Protein AF-A0A2E3LVB8-F1 (afdb_monomer_lite)

Foldseek 3Di:
DPQDAQWDKDFDFPQQQPCQFWVKDFDDPDPVPDDPVSVVVVCCCCPVQQKDWDPDWDQDPNTIITTIHHPQQDPNSGGVPVVPHDPPVVCPPPRDRPDDGPDDPPGRMDIHGDDPPVVVVPPPDD

Secondary structure (DSSP, 8-state):
-----SEEEEE-----SHHHH-EEEE--SSTTT--HHHHHHHHIIIIIS-EEEEEEEEEETTEEEEEEEETTB-TTS-BTTSTT--HHHHSPSP--TTS---PPTT-SEEEEEPPPGGGGTT----

Sequence (126 aa):
FFISPPYRLEGECKQRGNCCYYLLIEAPEEKKEMTIFARIRVWWYTELYGFYFRNISQIVDGKNIRVLSCRYLQKDGRCQHYHLRPLVCREWPRIEYFSRPGILKGCGFRAVPLKPWWRRLFRSKP

pLDDT: mean 80.39, std 12.05, range [42.12, 93.44]

Radius of gyration: 18.05 Å; chains: 1; bounding box: 37×36×58 Å

Structure (mmCIF, N/CA/C/O backbone):
data_AF-A0A2E3LVB8-F1
#
_entry.id   AF-A0A2E3LVB8-F1
#
loop_
_atom_site.group_PDB
_atom_site.id
_atom_site.type_symbol
_atom_site.label_atom_id
_atom_site.label_alt_id
_atom_site.label_comp_id
_atom_site.label_asym_id
_atom_site.label_entity_id
_atom_site.label_seq_id
_atom_site.pdbx_PDB_ins_code
_atom_site.Cartn_x
_atom_site.Cartn_y
_atom_site.Cartn_z
_atom_site.occupancy
_atom_site.B_iso_or_equiv
_atom_site.auth_seq_id
_atom_site.auth_comp_id
_atom_site.auth_asym_id
_atom_site.auth_atom_id
_atom_site.pdbx_PDB_model_num
ATOM 1 N N . PHE A 1 1 ? 19.897 5.930 -20.223 1.00 42.12 1 PHE A N 1
ATOM 2 C CA . PHE A 1 1 ? 19.570 4.488 -20.249 1.00 42.12 1 PHE A CA 1
ATOM 3 C C . PHE A 1 1 ? 18.169 4.293 -19.672 1.00 42.12 1 PHE A C 1
ATOM 5 O O . PHE A 1 1 ? 18.006 4.380 -18.465 1.00 42.12 1 PHE A O 1
ATOM 12 N N . PHE A 1 2 ? 17.143 4.102 -20.509 1.00 55.28 2 PHE A N 1
ATOM 13 C CA . PHE A 1 2 ? 15.786 3.772 -20.046 1.00 55.28 2 PHE A CA 1
ATOM 14 C C . PHE A 1 2 ? 15.677 2.249 -19.903 1.00 55.28 2 PHE A C 1
ATOM 16 O O . PHE A 1 2 ? 15.329 1.544 -20.849 1.00 55.28 2 PHE A O 1
ATOM 23 N N . ILE A 1 3 ? 16.046 1.721 -18.736 1.00 63.50 3 ILE A N 1
ATOM 24 C CA . ILE A 1 3 ? 15.843 0.302 -18.425 1.00 63.50 3 ILE A CA 1
ATOM 25 C C . ILE A 1 3 ? 14.345 0.128 -18.178 1.00 63.50 3 ILE A C 1
ATOM 27 O O . ILE A 1 3 ? 13.815 0.700 -17.236 1.00 63.50 3 ILE A O 1
ATOM 31 N N . SER A 1 4 ? 13.642 -0.601 -19.045 1.00 64.25 4 SER A N 1
ATOM 32 C CA . SER A 1 4 ? 12.225 -0.921 -18.830 1.00 64.25 4 SER A CA 1
ATOM 33 C C . SER A 1 4 ? 12.094 -2.045 -17.798 1.00 64.25 4 SER A C 1
ATOM 35 O O . SER A 1 4 ? 12.915 -2.966 -17.820 1.00 64.25 4 SER A O 1
ATOM 37 N N . PRO A 1 5 ? 11.082 -2.015 -16.911 1.00 71.25 5 PRO A N 1
ATOM 38 C CA . PRO A 1 5 ? 10.899 -3.078 -15.934 1.00 71.25 5 PRO A CA 1
ATOM 39 C C . PRO A 1 5 ? 10.629 -4.411 -16.654 1.00 71.25 5 PRO A C 1
ATOM 41 O O . PRO A 1 5 ? 9.955 -4.425 -17.686 1.00 71.25 5 PRO A O 1
ATOM 44 N N . PRO A 1 6 ? 11.132 -5.547 -16.139 1.00 78.38 6 PRO A N 1
ATOM 45 C CA . PRO A 1 6 ? 11.076 -6.837 -16.834 1.00 78.38 6 PRO A CA 1
ATOM 46 C C . PRO A 1 6 ? 9.663 -7.433 -16.925 1.00 78.38 6 PRO A C 1
ATOM 48 O O . PRO A 1 6 ? 9.445 -8.409 -17.646 1.00 78.38 6 PRO A O 1
ATOM 51 N N . TYR A 1 7 ? 8.692 -6.848 -16.222 1.00 83.69 7 TYR A N 1
ATOM 52 C CA . TYR A 1 7 ? 7.299 -7.277 -16.212 1.00 83.69 7 TYR A CA 1
ATOM 53 C C . TYR A 1 7 ? 6.376 -6.117 -16.580 1.00 83.69 7 TYR A C 1
ATOM 55 O O . TYR A 1 7 ? 6.585 -4.977 -16.167 1.00 83.69 7 TYR A O 1
ATOM 63 N N . ARG A 1 8 ? 5.313 -6.434 -17.317 1.00 85.50 8 ARG A N 1
ATOM 64 C CA . ARG A 1 8 ? 4.162 -5.558 -17.525 1.00 85.50 8 ARG A CA 1
ATOM 65 C C . ARG A 1 8 ? 3.070 -5.930 -16.533 1.00 85.50 8 ARG A C 1
ATOM 67 O O . ARG A 1 8 ? 2.773 -7.111 -16.348 1.00 85.50 8 ARG A O 1
ATOM 74 N N . LEU A 1 9 ? 2.458 -4.917 -15.934 1.00 87.75 9 LEU A N 1
ATOM 75 C CA . LEU A 1 9 ? 1.260 -5.092 -15.131 1.00 87.75 9 LEU A CA 1
ATOM 76 C C . LEU A 1 9 ? 0.036 -5.211 -16.045 1.00 87.75 9 LEU A C 1
ATOM 78 O O . LEU A 1 9 ? -0.180 -4.360 -16.904 1.00 87.75 9 LEU A O 1
ATOM 82 N N . GLU A 1 10 ? -0.764 -6.252 -15.849 1.00 90.94 10 GLU A N 1
ATOM 83 C CA . GLU A 1 10 ? -2.056 -6.432 -16.512 1.00 90.94 10 GLU A CA 1
ATOM 84 C C . GLU A 1 10 ? -3.163 -6.682 -15.485 1.00 90.94 10 GLU A C 1
ATOM 86 O O . GLU A 1 10 ? -2.897 -7.103 -14.357 1.00 90.94 10 GLU A O 1
ATOM 91 N N . GLY A 1 11 ? -4.412 -6.484 -15.905 1.00 92.56 11 GLY A N 1
ATOM 92 C CA . GLY A 1 11 ? -5.594 -6.661 -15.067 1.00 92.56 11 GLY A CA 1
ATOM 93 C C . GLY A 1 11 ? -6.020 -5.374 -14.370 1.00 92.56 11 GLY A C 1
ATOM 94 O O . GLY A 1 11 ? -5.601 -4.278 -14.736 1.00 92.56 11 GLY A O 1
ATOM 95 N N . GLU A 1 12 ? -6.883 -5.520 -13.372 1.00 92.31 12 GLU A N 1
ATOM 96 C CA . GLU A 1 12 ? -7.503 -4.391 -12.684 1.00 92.31 12 GLU A CA 1
ATOM 97 C C . GLU A 1 12 ? -7.796 -4.704 -11.215 1.00 92.31 12 GLU A C 1
ATOM 99 O O . GLU A 1 12 ? -7.825 -5.861 -10.776 1.00 92.31 12 GLU A O 1
ATOM 104 N N . CYS A 1 13 ? -8.038 -3.655 -10.430 1.00 91.12 13 CYS A N 1
ATOM 105 C CA . CYS A 1 13 ? -8.423 -3.819 -9.039 1.00 91.12 13 CYS A CA 1
ATOM 106 C C . CYS A 1 13 ? -9.864 -4.335 -8.941 1.00 91.12 13 CYS A C 1
ATOM 108 O O . CYS A 1 13 ? -10.810 -3.647 -9.306 1.00 91.12 13 CYS A O 1
ATOM 110 N N . LYS A 1 14 ? -10.030 -5.522 -8.351 1.00 91.62 14 LYS A N 1
ATOM 111 C CA . LYS A 1 14 ? -11.335 -6.166 -8.110 1.00 91.62 14 LYS A CA 1
ATOM 112 C C . LYS A 1 14 ? -11.988 -5.780 -6.776 1.00 91.62 14 LYS A C 1
ATOM 114 O O . LYS A 1 14 ? -12.850 -6.509 -6.302 1.00 91.62 14 LYS A O 1
ATOM 119 N N . GLN A 1 15 ? -11.516 -4.712 -6.125 1.00 90.81 15 GLN A N 1
ATOM 120 C CA . GLN A 1 15 ? -12.032 -4.218 -4.835 1.00 90.81 15 GLN A CA 1
ATOM 121 C C . GLN A 1 15 ? -12.171 -5.301 -3.745 1.00 90.81 15 GLN A C 1
ATOM 123 O O . GLN A 1 15 ? -13.134 -5.319 -2.991 1.00 90.81 15 GLN A O 1
ATOM 128 N N . ARG A 1 16 ? -11.198 -6.218 -3.665 1.00 88.94 16 ARG A N 1
ATOM 129 C CA . ARG A 1 16 ? -11.212 -7.346 -2.712 1.00 88.94 16 ARG A CA 1
ATOM 130 C C . ARG A 1 16 ? -10.642 -7.010 -1.330 1.00 88.94 16 ARG A C 1
ATOM 132 O O . ARG A 1 16 ? -10.605 -7.874 -0.467 1.00 88.94 16 ARG A O 1
ATOM 139 N N . GLY A 1 17 ? -10.078 -5.817 -1.151 1.00 89.12 17 GLY A N 1
ATOM 140 C CA . GLY A 1 17 ? -9.550 -5.366 0.140 1.00 89.12 17 GLY A CA 1
ATOM 141 C C . GLY A 1 17 ? -8.218 -5.982 0.584 1.00 89.12 17 GLY A C 1
ATOM 142 O O . GLY A 1 17 ? -7.606 -5.451 1.503 1.00 89.12 17 GLY A O 1
ATOM 143 N N . ASN A 1 18 ? -7.701 -7.031 -0.070 1.00 88.06 18 ASN A N 1
ATOM 144 C CA . ASN A 1 18 ? -6.454 -7.705 0.344 1.00 88.06 18 ASN A CA 1
ATOM 145 C C . ASN A 1 18 ? -5.252 -6.753 0.504 1.00 88.06 18 ASN A C 1
ATOM 147 O O . ASN A 1 18 ? -4.526 -6.839 1.491 1.00 88.06 18 ASN A O 1
ATOM 151 N N . CYS A 1 19 ? -5.054 -5.818 -0.431 1.00 85.81 19 CYS A N 1
ATOM 152 C CA . CYS A 1 19 ? -3.993 -4.809 -0.325 1.00 85.81 19 CYS A CA 1
ATOM 153 C C . CYS A 1 19 ? -4.297 -3.715 0.714 1.00 85.81 19 CYS A C 1
ATOM 155 O O . CYS A 1 19 ? -3.378 -3.097 1.237 1.00 85.81 19 CYS A O 1
ATOM 157 N N . CYS A 1 20 ? -5.571 -3.493 1.048 1.00 88.19 20 CYS A N 1
ATOM 158 C CA . CYS A 1 20 ? -5.990 -2.576 2.108 1.00 88.19 20 CYS A CA 1
ATOM 159 C C . CYS A 1 20 ? -5.797 -3.182 3.507 1.00 88.19 20 CYS A C 1
ATOM 161 O O . CYS A 1 20 ? -5.645 -2.435 4.473 1.00 88.19 20 CYS A O 1
ATOM 163 N N . TYR A 1 21 ? -5.804 -4.515 3.618 1.00 86.19 21 TYR A N 1
ATOM 164 C CA . TYR A 1 21 ? -5.518 -5.236 4.859 1.00 86.19 21 TYR A CA 1
ATOM 165 C C . TYR A 1 21 ? -4.027 -5.235 5.205 1.00 86.19 21 TYR A C 1
ATOM 167 O O . TYR A 1 21 ? -3.681 -5.035 6.370 1.00 86.19 21 TYR A O 1
ATOM 175 N N . TYR A 1 22 ? -3.163 -5.453 4.211 1.00 81.69 22 TYR A N 1
ATOM 176 C CA . TYR A 1 22 ? -1.732 -5.677 4.419 1.00 81.69 22 TYR A CA 1
ATOM 177 C C . TYR A 1 22 ? -0.886 -4.732 3.563 1.00 81.69 22 TYR A C 1
ATOM 179 O O . TYR A 1 22 ? -0.233 -5.159 2.610 1.00 81.69 22 TYR A O 1
ATOM 187 N N . LEU A 1 23 ? -0.886 -3.441 3.899 1.00 83.75 23 LEU A N 1
ATOM 188 C CA . LEU A 1 23 ? 0.082 -2.518 3.317 1.00 83.75 23 LEU A CA 1
ATOM 189 C C . LEU A 1 23 ? 1.403 -2.659 4.075 1.00 83.75 23 LEU A C 1
ATOM 191 O O . LEU A 1 23 ? 1.511 -2.267 5.234 1.00 83.75 23 LEU A O 1
ATOM 195 N N . LEU A 1 24 ? 2.398 -3.237 3.416 1.00 81.19 24 LEU A N 1
ATOM 196 C CA . LEU A 1 24 ? 3.733 -3.400 3.974 1.00 81.19 24 LEU A CA 1
ATOM 197 C C . LEU A 1 24 ? 4.529 -2.116 3.753 1.00 81.19 24 LEU A C 1
ATOM 199 O O . LEU A 1 24 ? 4.695 -1.684 2.612 1.00 81.19 24 LEU A O 1
ATOM 203 N N . ILE A 1 25 ? 5.032 -1.517 4.830 1.00 79.44 25 ILE A N 1
ATOM 204 C CA . ILE A 1 25 ? 6.015 -0.438 4.733 1.00 79.44 25 ILE A CA 1
ATOM 205 C C . ILE A 1 25 ? 7.266 -0.821 5.508 1.00 79.44 25 ILE A C 1
ATOM 207 O O . ILE A 1 25 ? 7.196 -1.376 6.603 1.00 79.44 25 ILE A O 1
ATOM 211 N N . GLU A 1 26 ? 8.418 -0.483 4.948 1.00 76.50 26 GLU A N 1
ATOM 212 C CA . GLU A 1 26 ? 9.677 -0.533 5.678 1.00 76.50 26 GLU A CA 1
ATOM 213 C C . GLU A 1 26 ? 9.671 0.574 6.737 1.00 76.50 26 GLU A C 1
ATOM 215 O O . GLU A 1 26 ? 9.559 1.763 6.413 1.00 76.50 26 GLU A O 1
ATOM 220 N N . ALA A 1 27 ? 9.735 0.177 8.006 1.00 72.50 27 ALA A N 1
ATOM 221 C CA . ALA A 1 27 ? 9.764 1.089 9.137 1.00 72.50 27 ALA A CA 1
ATOM 222 C C . ALA A 1 27 ? 10.511 0.432 10.314 1.00 72.50 27 ALA A C 1
ATOM 224 O O . ALA A 1 27 ? 10.132 -0.671 10.714 1.00 72.50 27 ALA A O 1
ATOM 225 N N . PRO A 1 28 ? 11.521 1.109 10.897 1.00 69.06 28 PRO A N 1
ATOM 226 C CA . PRO A 1 28 ? 12.209 0.643 12.099 1.00 69.06 28 PRO A CA 1
ATOM 227 C C . PRO A 1 28 ? 11.238 0.339 13.244 1.00 69.06 28 PRO A C 1
ATOM 229 O O . PRO A 1 28 ? 10.203 1.003 13.392 1.00 69.06 28 PRO A O 1
ATOM 232 N N . GLU A 1 29 ? 11.576 -0.650 14.074 1.00 66.06 29 GLU A N 1
ATOM 233 C CA . GLU A 1 29 ? 10.779 -0.965 15.261 1.00 66.06 29 GLU A CA 1
ATOM 234 C C . GLU A 1 29 ? 10.852 0.167 16.290 1.00 66.06 29 GLU A C 1
ATOM 236 O O . GLU A 1 29 ? 9.832 0.579 16.858 1.00 66.06 29 GLU A O 1
ATOM 241 N N . GLU A 1 30 ? 12.027 0.762 16.457 1.00 66.38 30 GLU A N 1
ATOM 242 C CA . GLU A 1 30 ? 12.218 1.826 17.424 1.00 66.38 30 GLU A CA 1
ATOM 243 C C . GLU A 1 30 ? 12.032 3.218 16.818 1.00 66.38 30 GLU A C 1
ATOM 245 O O . GLU A 1 30 ? 12.656 3.608 15.830 1.00 66.38 30 GLU A O 1
ATOM 250 N N . LYS A 1 31 ? 11.222 4.052 17.486 1.00 66.25 31 LYS A N 1
ATOM 251 C CA . LYS A 1 31 ? 11.051 5.469 17.113 1.00 66.25 31 LYS A CA 1
ATOM 252 C C . LYS A 1 31 ? 12.370 6.250 17.131 1.00 66.25 31 LYS A C 1
ATOM 254 O O . LYS A 1 31 ? 12.445 7.286 16.467 1.00 66.25 31 LYS A O 1
ATOM 259 N N . LYS A 1 32 ? 13.356 5.808 17.919 1.00 64.62 32 LYS A N 1
ATOM 260 C CA . LYS A 1 32 ? 14.684 6.431 18.033 1.00 64.62 32 LYS A CA 1
ATOM 261 C C . LYS A 1 32 ? 15.551 6.181 16.796 1.00 64.62 32 LYS A C 1
ATOM 263 O O . LYS A 1 32 ? 16.324 7.055 16.432 1.00 64.62 32 LYS A O 1
ATOM 268 N N . GLU A 1 33 ? 15.347 5.056 16.119 1.00 68.31 33 GLU A N 1
ATOM 269 C CA . GLU A 1 33 ? 16.070 4.675 14.899 1.00 68.31 33 GLU A CA 1
ATOM 270 C C . GLU A 1 33 ? 15.408 5.213 13.623 1.00 68.31 33 GLU A C 1
ATOM 272 O O . GLU A 1 33 ? 15.991 5.199 12.539 1.00 68.31 33 GLU A O 1
ATOM 277 N N . MET A 1 34 ? 14.174 5.716 13.727 1.00 74.12 34 MET A N 1
ATOM 278 C CA . MET A 1 34 ? 13.492 6.329 12.594 1.00 74.12 34 MET A CA 1
ATOM 279 C C . MET A 1 34 ? 14.156 7.644 12.189 1.00 74.12 34 MET A C 1
ATOM 281 O O . MET A 1 34 ? 14.057 8.654 12.890 1.00 74.12 34 MET A O 1
ATOM 285 N N . THR A 1 35 ? 14.720 7.656 10.983 1.00 82.12 35 THR A N 1
ATOM 286 C CA . THR A 1 35 ? 15.138 8.888 10.310 1.00 82.12 35 THR A CA 1
ATOM 287 C C . THR A 1 35 ? 13.963 9.864 10.177 1.00 82.12 35 THR A C 1
ATOM 289 O O . THR A 1 35 ? 12.794 9.467 10.125 1.00 82.12 35 THR A O 1
ATOM 292 N N . ILE A 1 36 ? 14.257 11.164 10.077 1.00 85.38 36 ILE A N 1
ATOM 293 C CA . ILE A 1 36 ? 13.237 12.212 9.883 1.00 85.38 36 ILE A CA 1
ATOM 294 C C . ILE A 1 36 ? 12.358 11.893 8.662 1.00 85.38 36 ILE A C 1
ATOM 296 O O . ILE A 1 36 ? 11.133 11.980 8.738 1.00 85.38 36 ILE A O 1
ATOM 300 N N . PHE A 1 37 ? 12.961 11.414 7.572 1.00 83.00 37 PHE A N 1
ATOM 301 C CA . PHE A 1 37 ? 12.234 10.990 6.375 1.00 83.00 37 PHE A CA 1
ATOM 302 C C . PHE A 1 37 ? 11.299 9.802 6.628 1.00 83.00 37 PHE A C 1
ATOM 304 O O . PHE A 1 37 ? 10.168 9.805 6.141 1.00 83.00 37 PHE A O 1
ATOM 311 N N . ALA A 1 38 ? 11.727 8.802 7.408 1.00 82.88 38 ALA A N 1
ATOM 312 C CA . ALA A 1 38 ? 10.869 7.681 7.782 1.00 82.88 38 ALA A CA 1
ATOM 313 C C . ALA A 1 38 ? 9.680 8.146 8.638 1.00 82.88 38 ALA A C 1
ATOM 315 O O . ALA A 1 38 ? 8.560 7.684 8.429 1.00 82.88 38 ALA A O 1
ATOM 316 N N . ARG A 1 39 ? 9.895 9.100 9.555 1.00 85.50 39 ARG A N 1
ATOM 317 C CA . ARG A 1 39 ? 8.823 9.688 10.378 1.00 85.50 39 ARG A CA 1
ATOM 318 C C . ARG A 1 39 ? 7.800 10.437 9.537 1.00 85.50 39 ARG A C 1
ATOM 320 O O . ARG A 1 39 ? 6.610 10.178 9.683 1.00 85.50 39 ARG A O 1
ATOM 327 N N . ILE A 1 40 ? 8.260 11.302 8.633 1.00 88.50 40 ILE A N 1
ATOM 328 C CA . ILE A 1 40 ? 7.386 12.047 7.715 1.00 88.50 40 ILE A CA 1
ATOM 329 C C . ILE A 1 40 ? 6.591 11.077 6.845 1.00 88.50 40 ILE A C 1
ATOM 331 O O . ILE A 1 40 ? 5.381 11.225 6.712 1.00 88.50 40 ILE A O 1
ATOM 335 N N . ARG A 1 41 ? 7.246 10.045 6.297 1.00 85.31 41 ARG A N 1
ATOM 336 C CA . ARG A 1 41 ? 6.578 9.021 5.489 1.00 85.31 41 ARG A CA 1
ATOM 337 C C . ARG A 1 41 ? 5.487 8.315 6.289 1.00 85.31 41 ARG A C 1
ATOM 339 O O . ARG A 1 41 ? 4.364 8.218 5.813 1.00 85.31 41 ARG A O 1
ATOM 346 N N . VAL A 1 42 ? 5.803 7.834 7.488 1.00 86.06 42 VAL A N 1
ATOM 347 C CA . VAL A 1 42 ? 4.831 7.165 8.361 1.00 86.06 42 VAL A CA 1
ATOM 348 C C . VAL A 1 42 ? 3.645 8.074 8.664 1.00 86.06 42 VAL A C 1
ATOM 350 O O . VAL A 1 42 ? 2.512 7.653 8.459 1.00 86.06 42 VAL A O 1
ATOM 353 N N . TRP A 1 43 ? 3.905 9.313 9.082 1.00 89.06 43 TRP A N 1
ATOM 354 C CA . TRP A 1 43 ? 2.867 10.307 9.355 1.00 89.06 43 TRP A CA 1
ATOM 355 C C . TRP A 1 43 ? 1.982 10.558 8.129 1.00 89.06 43 TRP A C 1
ATOM 357 O O . TRP A 1 43 ? 0.761 10.582 8.230 1.00 89.06 43 TRP A O 1
ATOM 367 N N . TRP A 1 44 ? 2.583 10.651 6.942 1.00 90.00 44 TRP A N 1
ATOM 368 C CA . TRP A 1 44 ? 1.852 10.815 5.689 1.00 90.00 44 TRP A CA 1
ATOM 369 C C . TRP A 1 44 ? 0.897 9.642 5.430 1.00 90.00 44 TRP A C 1
ATOM 371 O O . TRP A 1 44 ? -0.267 9.839 5.080 1.00 90.00 44 TRP A O 1
ATOM 381 N N . TYR A 1 45 ? 1.356 8.405 5.639 1.00 88.69 45 TYR A N 1
ATOM 382 C CA . TYR A 1 45 ? 0.500 7.227 5.500 1.00 88.69 45 TYR A CA 1
ATOM 383 C C . TYR A 1 45 ? -0.624 7.192 6.542 1.00 88.69 45 TYR A C 1
ATOM 385 O O . TYR A 1 45 ? -1.753 6.837 6.193 1.00 88.69 45 TYR A O 1
ATOM 393 N N . THR A 1 46 ? -0.350 7.544 7.800 1.00 90.19 46 THR A N 1
ATOM 394 C CA . THR A 1 46 ? -1.357 7.441 8.864 1.00 90.19 46 THR A CA 1
ATOM 395 C C . THR A 1 46 ? -2.389 8.557 8.810 1.00 90.19 46 THR A C 1
ATOM 397 O O . THR A 1 46 ? -3.586 8.270 8.850 1.00 90.19 46 THR A O 1
ATOM 400 N N . GLU A 1 47 ? -1.943 9.803 8.656 1.00 91.69 47 GLU A N 1
ATOM 401 C CA . GLU A 1 47 ? -2.811 10.978 8.752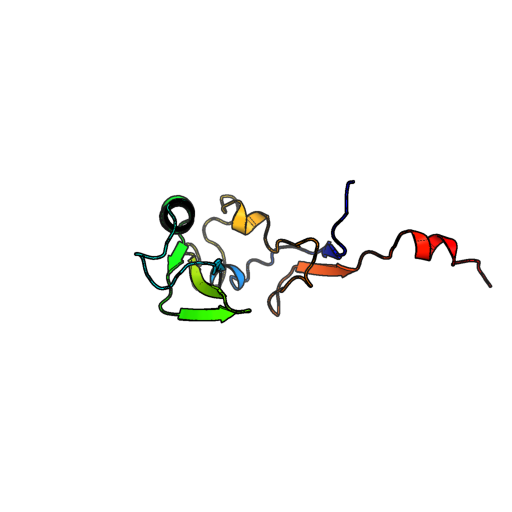 1.00 91.69 47 GLU A CA 1
ATOM 402 C C . GLU A 1 47 ? -3.471 11.327 7.420 1.00 91.69 47 GLU A C 1
ATOM 404 O O . GLU A 1 47 ? -4.670 11.584 7.376 1.00 91.69 47 GLU A O 1
ATOM 409 N N . LEU A 1 48 ? -2.723 11.300 6.311 1.00 88.94 48 LEU A N 1
ATOM 410 C CA . LEU A 1 48 ? -3.261 11.740 5.017 1.00 88.94 48 LEU A CA 1
ATOM 411 C C . LEU A 1 48 ? -3.913 10.607 4.232 1.00 88.94 48 LEU A C 1
ATOM 413 O O . LEU A 1 48 ? -4.896 10.823 3.528 1.00 88.94 48 LEU A O 1
ATOM 417 N N . TYR A 1 49 ? -3.369 9.395 4.317 1.00 89.75 49 TYR A N 1
ATOM 418 C CA . TYR A 1 49 ? -3.894 8.250 3.567 1.00 89.75 49 TYR A CA 1
ATOM 419 C C . TYR A 1 49 ? -4.833 7.358 4.388 1.00 89.75 49 TYR A C 1
ATOM 421 O O . TYR A 1 49 ? -5.387 6.395 3.852 1.00 89.75 49 TYR A O 1
ATOM 429 N N . GLY A 1 50 ? -5.045 7.688 5.666 1.00 90.38 50 GLY A N 1
ATOM 430 C CA . GLY A 1 50 ? -5.979 6.989 6.543 1.00 90.38 50 GLY A CA 1
ATOM 431 C C . GLY A 1 50 ? -5.563 5.550 6.837 1.00 90.38 50 GLY A C 1
ATOM 432 O O . GLY A 1 50 ? -6.422 4.682 7.014 1.00 90.38 50 GLY A O 1
ATOM 433 N N . PHE A 1 51 ? -4.260 5.266 6.858 1.00 92.12 51 PHE A N 1
ATOM 434 C CA . PHE A 1 51 ? -3.751 3.983 7.323 1.00 92.12 51 PHE A CA 1
ATOM 435 C C . PHE A 1 51 ? -3.523 3.989 8.843 1.00 92.12 51 PHE A C 1
ATOM 437 O O . PHE A 1 51 ? -3.485 5.026 9.501 1.00 92.12 51 PHE A O 1
ATOM 444 N N . TYR A 1 52 ? -3.389 2.809 9.433 1.00 91.31 52 TYR A N 1
ATOM 445 C CA . TYR A 1 52 ? -3.008 2.641 10.832 1.00 91.31 52 TYR A CA 1
ATOM 446 C C . TYR A 1 52 ? -2.124 1.410 10.989 1.00 91.31 52 TYR A C 1
ATOM 448 O O . TYR A 1 52 ? -2.252 0.442 10.237 1.00 91.31 52 TYR A O 1
ATOM 456 N N . PHE A 1 53 ? -1.220 1.450 11.964 1.00 88.62 53 PHE A N 1
ATOM 457 C CA . PHE A 1 53 ? -0.355 0.318 12.267 1.00 88.62 53 PHE A CA 1
ATOM 458 C C . PHE A 1 53 ? -1.148 -0.839 12.857 1.00 88.62 53 PHE A C 1
ATOM 460 O O . PHE A 1 53 ? -1.981 -0.654 13.745 1.00 88.62 53 PHE A O 1
ATOM 467 N N . ARG A 1 54 ? -0.837 -2.048 12.398 1.00 85.12 54 ARG A N 1
ATOM 468 C CA . ARG A 1 54 ? -1.145 -3.264 13.144 1.00 85.12 54 ARG A CA 1
ATOM 469 C C . ARG A 1 54 ? -0.003 -3.572 14.104 1.00 85.12 54 ARG A C 1
ATOM 471 O O . ARG A 1 54 ? 1.147 -3.241 13.827 1.00 85.12 54 ARG A O 1
ATOM 478 N N . ASN A 1 55 ? -0.312 -4.303 15.171 1.00 80.25 55 ASN A N 1
ATOM 479 C CA . ASN A 1 55 ? 0.686 -4.898 16.066 1.00 80.25 55 ASN A CA 1
ATOM 480 C C . ASN A 1 55 ? 1.333 -6.134 15.411 1.00 80.25 55 ASN A C 1
ATOM 482 O O . ASN A 1 55 ? 1.332 -7.221 15.975 1.00 80.25 55 ASN A O 1
ATOM 486 N N . ILE A 1 56 ? 1.785 -5.979 14.166 1.00 79.50 56 ILE A N 1
ATOM 487 C CA . ILE A 1 56 ? 2.434 -7.011 13.363 1.00 79.50 56 ILE A CA 1
ATOM 488 C C . ILE A 1 56 ? 3.653 -6.355 12.710 1.00 79.50 56 ILE A C 1
ATOM 490 O O . ILE A 1 56 ? 3.505 -5.493 11.835 1.00 79.50 56 ILE A O 1
ATOM 494 N N . SER A 1 57 ? 4.843 -6.766 13.142 1.00 80.88 57 SER A N 1
ATOM 495 C CA . SER A 1 57 ? 6.111 -6.526 12.453 1.00 80.88 57 SER A CA 1
ATOM 496 C C . SER A 1 57 ? 6.649 -7.847 11.907 1.00 80.88 57 SER A C 1
ATOM 498 O O . SER A 1 57 ? 6.361 -8.924 12.431 1.00 80.88 57 SER A O 1
ATOM 500 N N . GLN A 1 58 ? 7.371 -7.774 10.794 1.00 78.19 58 GLN A N 1
ATOM 501 C CA . GLN A 1 58 ? 8.061 -8.908 10.189 1.00 78.19 58 GLN A CA 1
ATOM 502 C C . GLN A 1 58 ? 9.441 -8.459 9.728 1.00 78.19 58 GLN A C 1
ATOM 504 O O . GLN A 1 58 ? 9.585 -7.353 9.213 1.00 78.19 58 GLN A O 1
ATOM 509 N N . ILE A 1 59 ? 10.439 -9.327 9.866 1.00 78.31 59 ILE A N 1
ATOM 510 C CA . ILE A 1 59 ? 11.759 -9.101 9.279 1.00 78.31 59 ILE A CA 1
ATOM 511 C C . ILE A 1 59 ? 11.774 -9.773 7.907 1.00 78.31 59 ILE A C 1
ATOM 513 O O . ILE A 1 59 ? 11.622 -10.990 7.810 1.00 78.31 59 ILE A O 1
ATOM 517 N N . VAL A 1 60 ? 11.942 -8.985 6.846 1.00 74.38 60 VAL A N 1
ATOM 518 C CA . VAL A 1 60 ? 12.065 -9.471 5.463 1.00 74.38 60 VAL A CA 1
ATOM 519 C C . VAL A 1 60 ? 13.382 -8.953 4.908 1.00 74.38 60 VAL A C 1
ATOM 521 O O . VAL A 1 60 ? 13.617 -7.749 4.930 1.00 74.38 60 VAL A O 1
ATOM 524 N N . ASP A 1 61 ? 14.261 -9.852 4.458 1.00 75.50 61 ASP A N 1
ATOM 525 C CA . ASP A 1 61 ? 15.588 -9.512 3.918 1.00 75.50 61 ASP A CA 1
ATOM 526 C C . ASP A 1 61 ? 16.414 -8.589 4.841 1.00 75.50 61 ASP A C 1
ATOM 528 O O . ASP A 1 61 ? 17.051 -7.633 4.401 1.00 75.50 61 ASP A O 1
ATOM 532 N N . GLY A 1 62 ? 16.361 -8.846 6.154 1.00 76.31 62 GLY A N 1
ATOM 533 C CA . GLY A 1 62 ? 17.065 -8.055 7.174 1.00 76.31 62 GLY A CA 1
ATOM 534 C C . GLY A 1 62 ? 16.435 -6.692 7.481 1.00 76.31 62 GLY A C 1
ATOM 535 O O . GLY A 1 62 ? 16.998 -5.920 8.253 1.00 76.31 62 GLY A O 1
ATOM 536 N N . LYS A 1 63 ? 15.267 -6.385 6.906 1.00 75.56 63 LYS A N 1
ATOM 537 C CA . LYS A 1 63 ? 14.545 -5.127 7.110 1.00 75.56 63 LYS A CA 1
ATOM 538 C C . LYS A 1 63 ? 13.305 -5.330 7.960 1.00 75.56 63 LYS A C 1
ATOM 540 O O . LYS A 1 63 ? 12.523 -6.250 7.725 1.00 75.56 63 LYS A O 1
ATOM 545 N N . ASN A 1 64 ? 13.086 -4.409 8.894 1.00 79.62 64 ASN A N 1
ATOM 546 C CA . ASN A 1 64 ? 11.858 -4.345 9.674 1.00 79.62 64 ASN A CA 1
ATOM 547 C C . ASN A 1 64 ? 10.710 -3.802 8.814 1.00 79.62 64 ASN A C 1
ATOM 549 O O . ASN A 1 64 ? 10.699 -2.643 8.388 1.00 79.62 64 ASN A O 1
ATOM 553 N N . ILE A 1 65 ? 9.734 -4.665 8.555 1.00 82.75 65 ILE A N 1
ATOM 554 C CA . ILE A 1 65 ? 8.511 -4.362 7.825 1.00 82.75 65 ILE A CA 1
ATOM 555 C C . ILE A 1 65 ? 7.370 -4.243 8.823 1.00 82.75 65 ILE A C 1
ATOM 557 O O . ILE A 1 65 ? 7.103 -5.153 9.608 1.00 82.75 65 ILE A O 1
ATOM 561 N N . ARG A 1 66 ? 6.652 -3.125 8.763 1.00 83.81 66 ARG A N 1
ATOM 562 C CA . ARG A 1 66 ? 5.415 -2.921 9.509 1.00 83.81 66 ARG A CA 1
ATOM 563 C C . ARG A 1 66 ? 4.217 -3.085 8.602 1.00 83.81 66 ARG A C 1
ATOM 565 O O . ARG A 1 66 ? 4.202 -2.610 7.465 1.00 83.81 66 ARG A O 1
ATOM 572 N N . VAL A 1 67 ? 3.191 -3.725 9.145 1.00 85.81 67 VAL A N 1
ATOM 573 C CA . VAL A 1 67 ? 1.919 -3.910 8.457 1.00 85.81 67 VAL A CA 1
ATOM 574 C C . VAL A 1 67 ? 0.976 -2.771 8.823 1.00 85.81 67 VAL A C 1
ATOM 576 O O . VAL A 1 67 ? 0.691 -2.535 9.999 1.00 85.81 67 VAL A O 1
ATOM 579 N N . LEU A 1 68 ? 0.449 -2.093 7.810 1.00 88.75 68 LEU A N 1
ATOM 580 C CA . LEU A 1 68 ? -0.608 -1.106 7.950 1.00 88.75 68 LEU A CA 1
ATOM 581 C C . LEU A 1 68 ? -1.915 -1.621 7.363 1.00 88.75 68 LEU A C 1
ATOM 583 O O . LEU A 1 68 ? -1.941 -2.358 6.377 1.00 88.75 68 LEU A O 1
ATOM 587 N N . SER A 1 69 ? -3.014 -1.173 7.959 1.00 91.19 69 SER A N 1
ATOM 588 C CA . SER A 1 69 ? -4.362 -1.360 7.436 1.00 91.19 69 SER A CA 1
ATOM 589 C C . SER A 1 69 ? -5.038 -0.039 7.134 1.00 91.19 69 SER A C 1
ATOM 591 O O . SER A 1 69 ? -4.743 0.977 7.753 1.00 91.19 69 SER A O 1
ATOM 593 N N . CYS A 1 70 ? -5.947 -0.055 6.167 1.00 93.19 70 CYS A N 1
ATOM 594 C CA . CYS A 1 70 ? -6.723 1.109 5.766 1.00 93.19 70 CYS A CA 1
ATOM 595 C C . CYS A 1 70 ? -7.985 1.254 6.629 1.00 93.19 70 CYS A C 1
ATOM 597 O O . CYS A 1 70 ? -8.729 0.290 6.799 1.00 93.19 70 CYS A O 1
ATOM 599 N N . ARG A 1 71 ? -8.263 2.467 7.122 1.00 93.06 71 ARG A N 1
ATOM 600 C CA . ARG A 1 71 ? -9.491 2.792 7.874 1.00 93.06 71 ARG A CA 1
ATOM 601 C C . ARG A 1 71 ? -10.751 2.772 7.002 1.00 93.06 71 ARG A C 1
ATOM 603 O O . ARG A 1 71 ? -11.840 2.567 7.516 1.00 93.06 71 ARG A O 1
ATOM 610 N N . TYR A 1 72 ? -10.597 2.954 5.691 1.00 92.75 72 TYR A N 1
ATOM 611 C CA . TYR A 1 72 ? -11.695 3.016 4.716 1.00 92.75 72 TYR A CA 1
ATOM 612 C C . TYR A 1 72 ? -12.077 1.648 4.133 1.00 92.75 72 TYR A C 1
ATOM 614 O O . TYR A 1 72 ? -12.784 1.572 3.126 1.00 92.75 72 TYR A O 1
ATOM 622 N N . LEU A 1 73 ? -11.554 0.564 4.705 1.00 93.06 73 LEU A N 1
ATOM 623 C CA . LEU A 1 73 ? -11.894 -0.795 4.311 1.00 93.06 73 LEU A CA 1
ATOM 624 C C . LEU A 1 73 ? -13.212 -1.211 4.967 1.00 93.06 73 LEU A C 1
ATOM 626 O O . LEU A 1 73 ? -13.330 -1.234 6.191 1.00 93.06 73 LEU A O 1
ATOM 630 N N . GLN A 1 74 ? -14.201 -1.542 4.146 1.00 93.44 74 GLN A N 1
ATOM 631 C CA . GLN A 1 74 ? -15.520 -1.967 4.595 1.00 93.44 74 GLN A CA 1
ATOM 632 C C . GLN A 1 74 ? -15.541 -3.466 4.928 1.00 93.44 74 GLN A C 1
ATOM 634 O O . GLN A 1 74 ? -14.666 -4.233 4.521 1.00 93.44 74 GLN A O 1
ATOM 639 N N . LYS A 1 75 ? -16.564 -3.896 5.677 1.00 90.81 75 LYS A N 1
ATOM 640 C CA . LYS A 1 75 ? -16.731 -5.296 6.113 1.00 90.81 75 LYS A CA 1
ATOM 641 C C . LYS A 1 75 ? -16.913 -6.280 4.951 1.00 90.81 75 LYS A C 1
ATOM 643 O O . LYS A 1 75 ? -16.598 -7.452 5.101 1.00 90.81 75 LYS A O 1
ATOM 648 N N . ASP A 1 76 ? -17.403 -5.806 3.810 1.00 90.94 76 ASP A N 1
ATOM 649 C CA . ASP A 1 76 ? -17.553 -6.576 2.570 1.00 90.94 76 ASP A CA 1
ATOM 650 C C . ASP A 1 76 ? -16.248 -6.658 1.748 1.00 90.94 76 ASP A C 1
ATOM 652 O O . ASP A 1 76 ? -16.229 -7.231 0.658 1.00 90.94 76 ASP A O 1
ATOM 656 N N . GLY A 1 77 ? -15.153 -6.079 2.254 1.00 88.19 77 GLY A N 1
ATOM 657 C CA . GLY A 1 77 ? -13.849 -6.034 1.598 1.00 88.19 77 GLY A CA 1
ATOM 658 C C . GLY A 1 77 ? -13.689 -4.891 0.592 1.00 88.19 77 GLY A C 1
ATOM 659 O O . GLY A 1 77 ? -12.604 -4.737 0.023 1.00 88.19 77 GLY A O 1
ATOM 660 N N . ARG A 1 78 ? -14.719 -4.065 0.374 1.00 92.06 78 ARG A N 1
ATOM 661 C CA . ARG A 1 78 ? -14.655 -2.943 -0.568 1.00 92.06 78 ARG A CA 1
ATOM 662 C C . ARG A 1 78 ? -14.038 -1.703 0.074 1.00 92.06 78 ARG A C 1
ATOM 664 O O . ARG A 1 78 ? -14.002 -1.533 1.290 1.00 92.06 78 ARG A O 1
ATOM 671 N N . CYS A 1 79 ? -13.500 -0.825 -0.768 1.00 91.69 79 CYS A N 1
ATOM 672 C CA . CYS A 1 79 ? -12.970 0.461 -0.328 1.00 91.69 79 CYS A CA 1
ATOM 673 C C . CYS A 1 79 ? -14.087 1.505 -0.354 1.00 91.69 79 CYS A C 1
ATOM 675 O O . CYS A 1 79 ? -14.637 1.776 -1.421 1.00 91.69 79 CYS A O 1
ATOM 677 N N . GLN A 1 80 ? -14.347 2.140 0.789 1.00 92.62 80 GLN A N 1
ATOM 678 C CA . GLN A 1 80 ? -15.363 3.184 0.937 1.00 92.62 80 GLN A CA 1
ATOM 679 C C . GLN A 1 80 ? -15.148 4.361 -0.031 1.00 92.62 80 GLN A C 1
ATOM 681 O O . GLN A 1 80 ? -16.104 4.911 -0.569 1.00 92.62 80 GLN A O 1
ATOM 686 N N . HIS A 1 81 ? -13.890 4.735 -0.285 1.00 90.62 81 HIS A N 1
ATOM 687 C CA . HIS A 1 81 ? -13.519 5.876 -1.129 1.00 90.62 81 HIS A CA 1
ATOM 688 C C . HIS A 1 81 ? -12.697 5.446 -2.345 1.00 90.62 81 HIS A C 1
ATOM 690 O O . HIS A 1 81 ? -11.632 5.995 -2.622 1.00 90.62 81 HIS A O 1
ATOM 696 N N . TYR A 1 82 ? -13.179 4.451 -3.096 1.00 91.06 82 TYR A N 1
ATOM 697 C CA . TYR A 1 82 ? -12.416 3.869 -4.204 1.00 91.06 82 TYR A CA 1
ATOM 698 C C . TYR A 1 82 ? -11.930 4.900 -5.236 1.00 91.06 82 TYR A C 1
ATOM 700 O O . TYR A 1 82 ? -10.782 4.817 -5.675 1.00 91.06 82 TYR A O 1
ATOM 708 N N . HIS A 1 83 ? -12.756 5.878 -5.612 1.00 91.38 83 HIS A N 1
ATOM 709 C CA . HIS A 1 83 ? -12.3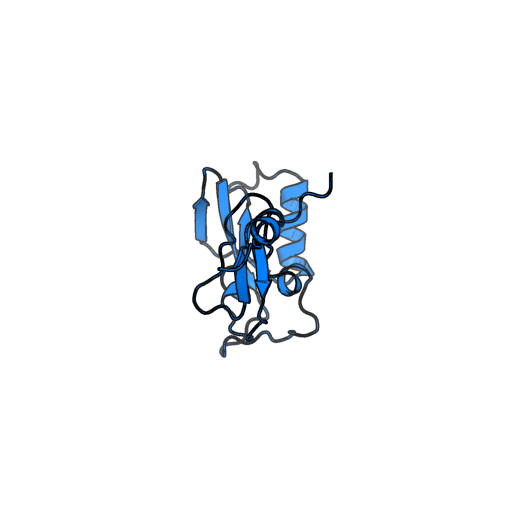91 6.897 -6.607 1.00 91.38 83 HIS A CA 1
ATOM 710 C C . HIS A 1 83 ? -11.397 7.938 -6.074 1.00 91.38 83 HIS A C 1
ATOM 712 O O . HIS A 1 83 ? -10.560 8.426 -6.828 1.00 91.38 83 HIS A O 1
ATOM 718 N N . LEU A 1 84 ? -11.440 8.222 -4.770 1.00 90.75 84 LEU A N 1
ATOM 719 C CA . LEU A 1 84 ? -10.563 9.184 -4.094 1.00 90.75 84 LEU A CA 1
ATOM 720 C C . LEU A 1 84 ? -9.361 8.511 -3.419 1.00 90.75 84 LEU A C 1
ATOM 722 O O . LEU A 1 84 ? -8.649 9.131 -2.633 1.00 90.75 84 LEU A O 1
ATOM 726 N N . ARG A 1 85 ? -9.120 7.229 -3.716 1.00 91.44 85 ARG A N 1
ATOM 727 C CA . ARG A 1 85 ? -8.061 6.463 -3.065 1.00 91.44 85 ARG A CA 1
ATOM 728 C C . ARG A 1 85 ? -6.682 7.098 -3.313 1.00 91.44 85 ARG A C 1
ATOM 730 O O . ARG A 1 85 ? -6.422 7.631 -4.404 1.00 91.44 85 ARG A O 1
ATOM 737 N N . PRO A 1 86 ? -5.770 7.031 -2.332 1.00 90.94 86 PRO A N 1
ATOM 738 C CA . PRO A 1 86 ? -4.461 7.661 -2.438 1.00 90.94 86 PRO A CA 1
ATOM 739 C C . PRO A 1 86 ? -3.608 7.019 -3.537 1.00 90.94 86 PRO A C 1
ATOM 741 O O . PRO A 1 86 ? -3.908 5.924 -4.021 1.00 90.94 86 PRO A O 1
ATOM 744 N N . LEU A 1 87 ? -2.535 7.709 -3.933 1.00 88.94 87 LEU A N 1
ATOM 745 C CA . LEU A 1 87 ? -1.676 7.289 -5.044 1.00 88.94 87 LEU A CA 1
ATOM 746 C C . LEU A 1 87 ? -1.116 5.875 -4.838 1.00 88.94 87 LEU A C 1
ATOM 748 O O . LEU A 1 87 ? -1.192 5.058 -5.749 1.00 88.94 87 LEU A O 1
ATOM 752 N N . VAL A 1 88 ? -0.694 5.543 -3.614 1.00 86.69 88 VAL A N 1
ATOM 753 C CA . VAL A 1 88 ? -0.228 4.192 -3.251 1.00 86.69 88 VAL A CA 1
ATOM 754 C C . VAL A 1 88 ? -1.250 3.093 -3.587 1.00 86.69 88 VAL A C 1
ATOM 756 O O . VAL A 1 88 ? -0.875 2.008 -4.020 1.00 86.69 88 VAL A O 1
ATOM 759 N N . CYS A 1 89 ? -2.551 3.375 -3.458 1.00 88.75 89 CYS A N 1
ATOM 760 C CA . CYS A 1 89 ? -3.622 2.433 -3.784 1.00 88.75 89 CYS A CA 1
ATOM 761 C C . CYS A 1 89 ? -3.955 2.404 -5.284 1.00 88.75 89 CYS A C 1
ATOM 763 O O . CYS A 1 89 ? -4.551 1.439 -5.762 1.00 88.75 89 CYS A O 1
ATOM 765 N N . ARG A 1 90 ? -3.649 3.473 -6.029 1.00 89.12 90 ARG A N 1
ATOM 766 C CA . ARG A 1 90 ? -3.851 3.544 -7.487 1.00 89.12 90 ARG A CA 1
ATOM 767 C C . ARG A 1 90 ? -2.720 2.874 -8.251 1.00 89.12 90 ARG A C 1
ATOM 769 O O . ARG A 1 90 ? -2.989 2.206 -9.238 1.00 89.12 90 ARG A O 1
ATOM 776 N N . GLU A 1 91 ? -1.495 3.027 -7.763 1.00 87.25 91 GLU A N 1
ATOM 777 C CA . GLU A 1 91 ? -0.290 2.422 -8.338 1.00 87.25 91 GLU A CA 1
ATOM 778 C C . GLU A 1 91 ? -0.091 0.962 -7.915 1.00 87.25 91 GLU A C 1
ATOM 780 O O . GLU A 1 91 ? 0.866 0.316 -8.337 1.00 87.25 91 GLU A O 1
ATOM 785 N N . TRP A 1 92 ? -0.974 0.426 -7.070 1.00 86.00 92 TRP A N 1
ATOM 786 C CA . TRP A 1 92 ? -0.880 -0.959 -6.641 1.00 86.00 92 TRP A CA 1
ATOM 787 C C . TRP A 1 92 ? -1.232 -1.939 -7.776 1.00 86.00 92 TRP A C 1
ATOM 789 O O . TRP A 1 92 ? -2.300 -1.798 -8.375 1.00 86.00 92 TRP A O 1
ATOM 799 N N . PRO A 1 93 ? -0.454 -3.023 -7.968 1.00 85.56 93 PRO A N 1
ATOM 800 C CA . PRO A 1 93 ? 0.847 -3.312 -7.361 1.00 85.56 93 PRO A CA 1
ATOM 801 C C . PRO A 1 93 ? 1.993 -2.617 -8.111 1.00 85.56 93 PRO A C 1
ATOM 803 O O . PRO A 1 93 ? 2.062 -2.647 -9.341 1.00 85.56 93 PRO A O 1
ATOM 806 N N . ARG A 1 94 ? 2.942 -2.049 -7.361 1.00 79.50 94 ARG A N 1
ATOM 807 C CA . ARG A 1 94 ? 4.109 -1.376 -7.938 1.00 79.50 94 ARG A CA 1
ATOM 808 C C . ARG A 1 94 ? 5.137 -2.423 -8.370 1.00 79.50 94 ARG A C 1
ATOM 810 O O . ARG A 1 94 ? 5.639 -3.174 -7.539 1.00 79.50 94 ARG A O 1
ATOM 817 N N . ILE A 1 95 ? 5.429 -2.498 -9.668 1.00 73.75 95 ILE A N 1
ATOM 818 C CA . ILE A 1 95 ? 6.465 -3.390 -10.203 1.00 73.75 95 ILE A CA 1
ATOM 819 C C . ILE A 1 95 ? 7.803 -2.657 -10.145 1.00 73.75 95 ILE A C 1
ATOM 821 O O . ILE A 1 95 ? 7.996 -1.654 -10.832 1.00 73.75 95 ILE A O 1
ATOM 825 N N . GLU A 1 96 ? 8.723 -3.157 -9.327 1.00 69.56 96 GLU A N 1
ATOM 826 C CA . GLU A 1 96 ? 10.092 -2.651 -9.269 1.00 69.56 96 GLU A CA 1
ATOM 827 C C . GLU A 1 96 ? 10.970 -3.291 -10.354 1.00 69.56 96 GLU A C 1
ATOM 829 O O . GLU A 1 96 ? 10.707 -4.389 -10.843 1.00 69.56 96 GLU A O 1
ATOM 834 N N . TYR A 1 97 ? 12.029 -2.585 -10.751 1.00 58.19 97 TYR A N 1
ATOM 835 C CA . TYR A 1 97 ? 12.866 -2.952 -11.898 1.00 58.19 97 TYR A CA 1
ATOM 836 C C . TYR A 1 97 ? 13.671 -4.246 -11.702 1.00 58.19 97 TYR A C 1
ATOM 838 O O . TYR A 1 97 ? 13.998 -4.905 -12.686 1.00 58.19 97 TYR A O 1
ATOM 846 N N . PHE A 1 98 ? 13.982 -4.617 -10.457 1.00 54.25 98 PHE A N 1
ATOM 847 C CA . PHE A 1 98 ? 14.964 -5.664 -10.148 1.00 54.25 98 PHE A CA 1
ATOM 848 C C . PHE A 1 98 ? 14.399 -6.855 -9.361 1.00 54.25 98 PHE A C 1
ATOM 850 O O . PHE A 1 98 ? 15.146 -7.778 -9.046 1.00 54.25 98 PHE A O 1
ATOM 857 N N . SER A 1 99 ? 13.094 -6.886 -9.071 1.00 60.28 99 SER A N 1
ATOM 858 C CA . SER A 1 99 ? 12.470 -7.939 -8.260 1.00 60.28 99 SER A CA 1
ATOM 859 C C . SER A 1 99 ? 11.262 -8.574 -8.956 1.00 60.28 99 SER A C 1
ATOM 861 O O . SER A 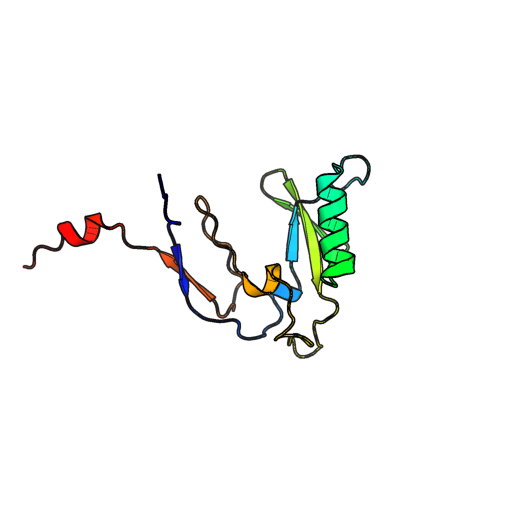1 99 ? 10.601 -7.973 -9.807 1.00 60.28 99 SER A O 1
ATOM 863 N N . ARG A 1 100 ? 10.970 -9.841 -8.619 1.00 62.34 100 ARG A N 1
ATOM 864 C CA . ARG A 1 100 ? 9.688 -10.456 -8.993 1.00 62.34 100 ARG A CA 1
ATOM 865 C C . ARG A 1 100 ? 8.590 -9.746 -8.195 1.00 62.34 100 ARG A C 1
ATOM 867 O O . ARG A 1 100 ? 8.660 -9.767 -6.968 1.00 62.34 100 ARG A O 1
ATOM 874 N N . PRO A 1 101 ? 7.579 -9.149 -8.845 1.00 68.06 101 PRO A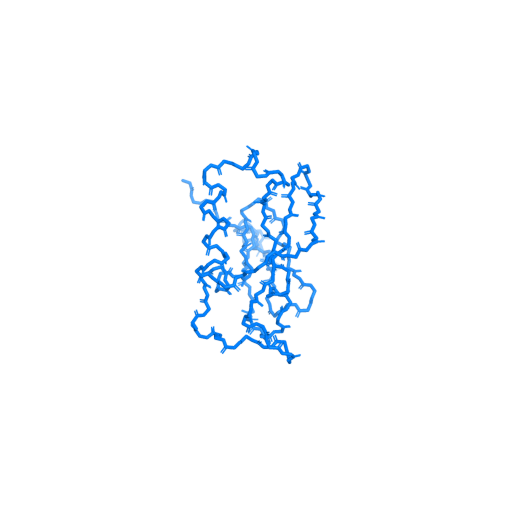 N 1
ATOM 875 C CA . PRO A 1 101 ? 6.548 -8.420 -8.123 1.00 68.06 101 PRO A CA 1
ATOM 876 C C . PRO A 1 101 ? 5.737 -9.379 -7.245 1.00 68.06 101 PRO A C 1
ATOM 878 O O . PRO A 1 101 ? 5.108 -10.319 -7.737 1.00 68.06 101 PRO A O 1
ATOM 881 N N . GLY A 1 102 ? 5.754 -9.129 -5.936 1.00 72.31 102 GLY A N 1
ATOM 882 C CA . GLY A 1 102 ? 4.960 -9.852 -4.948 1.00 72.31 102 GLY A CA 1
ATOM 883 C C . GLY A 1 102 ? 3.485 -9.480 -5.064 1.00 72.31 102 GLY A C 1
ATOM 884 O O . GLY A 1 102 ? 3.000 -8.593 -4.367 1.00 72.31 102 GLY A O 1
ATOM 885 N N . ILE A 1 103 ? 2.759 -10.135 -5.969 1.00 83.81 103 ILE A N 1
ATOM 886 C CA . ILE A 1 103 ? 1.314 -9.943 -6.113 1.00 83.81 103 ILE A CA 1
ATOM 887 C C . ILE A 1 103 ? 0.582 -10.889 -5.157 1.00 83.81 103 ILE A C 1
ATOM 889 O O . ILE A 1 103 ? 0.791 -12.101 -5.175 1.00 83.81 103 ILE A O 1
ATOM 893 N N . LEU A 1 104 ? -0.311 -10.330 -4.337 1.00 82.88 104 LEU A N 1
ATOM 894 C CA . LEU A 1 104 ? -1.116 -11.097 -3.386 1.00 82.88 104 LEU A CA 1
ATOM 895 C C . LEU A 1 104 ? -1.982 -12.149 -4.096 1.00 82.88 104 LEU A C 1
ATOM 897 O O . LEU A 1 104 ? -2.558 -11.894 -5.159 1.00 82.88 104 LEU A O 1
ATOM 901 N N . LYS A 1 105 ? -2.142 -13.320 -3.467 1.00 83.31 105 LYS A N 1
ATOM 902 C CA . LYS A 1 105 ? -3.041 -14.368 -3.968 1.00 83.31 105 LYS A CA 1
ATOM 903 C C . LYS A 1 105 ? -4.459 -13.813 -4.146 1.00 83.31 105 LYS A C 1
ATOM 905 O O . LYS A 1 105 ? -4.979 -13.088 -3.298 1.00 83.31 105 LYS A O 1
ATOM 910 N N . GLY A 1 106 ? -5.075 -14.144 -5.280 1.00 86.06 106 GLY A N 1
ATOM 911 C CA . GLY A 1 106 ? -6.420 -13.681 -5.624 1.00 86.06 106 GLY A CA 1
ATOM 912 C C . GLY A 1 106 ? -6.518 -12.199 -6.013 1.00 86.06 106 GLY A C 1
ATOM 913 O O . GLY A 1 106 ? -7.639 -11.702 -6.147 1.00 86.06 106 GLY A O 1
ATOM 914 N N . CYS A 1 107 ? -5.399 -11.490 -6.200 1.00 89.25 107 CYS A N 1
ATOM 915 C CA . CYS A 1 107 ? -5.400 -10.149 -6.781 1.00 89.25 107 CYS A CA 1
ATOM 916 C C . CYS A 1 107 ? -5.962 -10.174 -8.215 1.00 89.25 107 CYS A C 1
ATOM 918 O O . CYS A 1 107 ? -5.813 -11.156 -8.940 1.00 89.25 107 CYS A O 1
ATOM 920 N N . GLY A 1 108 ? -6.622 -9.089 -8.627 1.00 90.31 108 GLY A N 1
ATOM 921 C CA . GLY A 1 108 ? -7.084 -8.925 -10.009 1.00 90.31 108 GLY A CA 1
ATOM 922 C C . GLY A 1 108 ? -5.977 -8.532 -10.989 1.00 90.31 108 GLY A C 1
ATOM 923 O O . GLY A 1 108 ? -6.169 -8.653 -12.196 1.00 90.31 108 GLY A O 1
ATOM 924 N N . PHE A 1 109 ? -4.826 -8.110 -10.466 1.00 91.44 109 PHE A N 1
ATOM 925 C CA . PHE A 1 109 ? -3.637 -7.815 -11.247 1.00 91.44 109 PHE A CA 1
ATOM 926 C C . PHE A 1 109 ? -2.745 -9.043 -11.415 1.00 91.44 109 PHE A C 1
ATOM 928 O O . PHE A 1 109 ? -2.682 -9.908 -10.540 1.00 91.44 109 PHE A O 1
ATOM 935 N N . ARG A 1 110 ? -1.994 -9.074 -12.517 1.00 89.69 110 ARG A N 1
ATOM 936 C CA . ARG A 1 110 ? -0.962 -10.072 -12.807 1.00 89.69 110 ARG A CA 1
ATOM 937 C C . ARG A 1 110 ? 0.269 -9.409 -13.414 1.00 89.69 110 ARG A C 1
ATOM 939 O O . ARG A 1 110 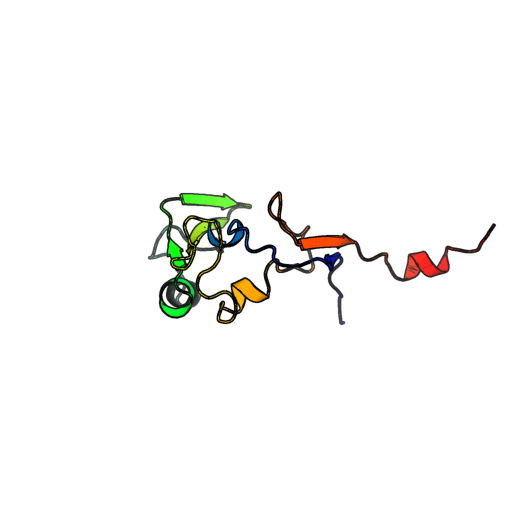? 0.154 -8.451 -14.174 1.00 89.69 110 ARG A O 1
ATOM 946 N N . ALA A 1 111 ? 1.441 -9.945 -13.098 1.00 88.94 111 ALA A N 1
ATOM 947 C CA . ALA A 1 111 ? 2.694 -9.532 -13.708 1.00 88.94 111 ALA A CA 1
ATOM 948 C C . ALA A 1 111 ? 3.027 -10.477 -14.860 1.00 88.94 111 ALA A C 1
ATOM 950 O O . ALA A 1 111 ? 3.260 -11.667 -14.649 1.00 88.94 111 ALA A O 1
ATOM 951 N N . VAL A 1 112 ? 3.042 -9.946 -16.078 1.00 87.25 112 VAL A N 1
ATOM 952 C CA . VAL A 1 112 ? 3.379 -10.705 -17.281 1.00 87.25 112 VAL A CA 1
ATOM 953 C C . VAL A 1 112 ? 4.820 -10.387 -17.669 1.00 87.25 112 VAL A C 1
ATOM 955 O O . VAL A 1 112 ? 5.144 -9.210 -17.847 1.00 87.25 112 VAL A O 1
ATOM 958 N N . PRO A 1 113 ? 5.710 -11.389 -17.794 1.00 85.06 113 PRO A N 1
ATOM 959 C CA . PRO A 1 113 ? 7.084 -11.144 -18.208 1.00 85.06 113 PRO A CA 1
ATOM 960 C C . PRO A 1 113 ? 7.099 -10.552 -19.616 1.00 85.06 113 PRO A C 1
ATOM 962 O O . PRO A 1 113 ? 6.508 -11.103 -20.551 1.00 85.06 113 PRO A O 1
ATOM 965 N N . LEU A 1 114 ? 7.793 -9.429 -19.783 1.00 78.75 114 LEU A N 1
ATOM 966 C CA . LEU A 1 114 ? 8.039 -8.881 -21.106 1.00 78.75 114 LEU A CA 1
ATOM 967 C C . LEU A 1 114 ? 9.014 -9.810 -21.826 1.00 78.75 114 LEU A C 1
ATOM 969 O O . LEU A 1 114 ? 10.126 -10.058 -21.359 1.00 78.75 114 LEU A O 1
ATOM 973 N N . LYS A 1 115 ? 8.609 -10.333 -22.989 1.00 69.69 115 LYS A N 1
ATOM 974 C CA . LYS A 1 115 ? 9.559 -11.025 -23.863 1.00 69.69 115 LYS A CA 1
ATOM 975 C C . LYS A 1 115 ? 10.641 -10.018 -24.255 1.00 69.69 115 LYS A C 1
ATOM 977 O O . LYS A 1 115 ? 10.288 -8.957 -24.781 1.00 69.69 115 LYS A O 1
ATOM 982 N N . PRO A 1 116 ? 11.927 -10.340 -24.052 1.00 66.19 116 PRO A N 1
ATOM 983 C CA . PRO A 1 116 ? 12.995 -9.485 -24.531 1.00 66.19 116 PRO A CA 1
ATOM 984 C C . PRO A 1 116 ? 12.839 -9.246 -26.033 1.00 66.19 116 PRO A C 1
ATOM 986 O O . PRO A 1 116 ? 12.457 -10.160 -26.771 1.00 66.19 116 PRO A O 1
ATOM 989 N N . TRP A 1 117 ? 13.122 -8.026 -26.487 1.00 60.41 117 TRP A N 1
ATOM 990 C CA . TRP A 1 117 ? 12.965 -7.631 -27.890 1.00 60.41 117 TRP A CA 1
ATOM 991 C C . TRP A 1 117 ? 13.707 -8.582 -28.852 1.00 60.41 117 TRP A C 1
ATOM 993 O O . TRP A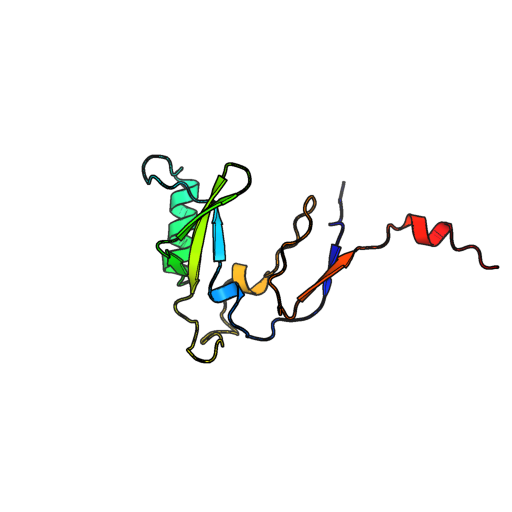 1 117 ? 13.175 -8.910 -29.910 1.00 60.41 117 TRP A O 1
ATOM 1003 N N . TRP A 1 118 ? 14.849 -9.142 -28.435 1.00 62.81 118 TRP A N 1
ATOM 1004 C CA . TRP A 1 118 ? 15.647 -10.091 -29.218 1.00 62.81 118 TRP A CA 1
ATOM 1005 C C . TRP A 1 118 ? 14.955 -11.435 -29.499 1.00 62.81 118 TRP A C 1
ATOM 1007 O O . TRP A 1 118 ? 15.233 -12.056 -30.519 1.00 62.81 118 TRP A O 1
ATOM 1017 N N . ARG A 1 119 ? 13.975 -11.879 -28.693 1.00 57.56 119 ARG A N 1
ATOM 1018 C CA . ARG A 1 119 ? 13.203 -13.105 -29.002 1.00 57.56 119 ARG A CA 1
ATOM 1019 C C . ARG A 1 119 ? 12.286 -12.961 -30.223 1.00 57.56 119 ARG A C 1
ATOM 1021 O O . ARG A 1 119 ? 11.779 -13.970 -30.703 1.00 57.56 119 ARG A O 1
ATOM 1028 N N . ARG A 1 120 ? 12.041 -11.739 -30.717 1.00 55.72 120 ARG A N 1
ATOM 1029 C CA . ARG A 1 120 ? 11.328 -11.521 -31.990 1.00 55.72 120 ARG A CA 1
ATOM 1030 C C . ARG A 1 120 ? 12.234 -11.701 -33.209 1.00 55.72 120 ARG A C 1
ATOM 1032 O O . ARG A 1 120 ? 11.712 -12.051 -34.258 1.00 55.72 120 ARG A O 1
ATOM 1039 N N . LEU A 1 121 ? 13.550 -11.519 -33.064 1.00 55.75 121 LEU A N 1
ATOM 1040 C CA . LEU A 1 121 ? 14.518 -11.679 -34.158 1.00 55.75 121 LEU A CA 1
ATOM 1041 C C . LEU A 1 121 ? 14.785 -13.153 -34.496 1.00 55.75 121 LEU A C 1
ATOM 1043 O O . LEU A 1 121 ? 14.945 -13.489 -35.659 1.00 55.75 121 LEU A O 1
ATOM 1047 N N . PHE A 1 122 ? 14.739 -14.049 -33.507 1.00 57.78 122 PHE A N 1
ATOM 1048 C CA . PHE A 1 122 ? 14.986 -15.488 -33.697 1.00 57.78 122 PHE A CA 1
ATOM 1049 C C . PHE A 1 122 ? 13.719 -16.318 -33.950 1.00 57.78 122 PHE A C 1
ATOM 1051 O O . PHE A 1 122 ? 13.695 -17.521 -33.707 1.00 57.78 122 PHE A O 1
ATOM 1058 N N . ARG A 1 123 ? 12.637 -15.684 -34.417 1.00 54.91 123 ARG A N 1
ATOM 1059 C CA . ARG A 1 123 ? 11.423 -16.376 -34.871 1.00 54.91 123 ARG A CA 1
ATOM 1060 C C . ARG A 1 123 ? 11.404 -16.430 -36.403 1.00 54.91 123 ARG A C 1
ATOM 1062 O O . ARG A 1 123 ? 10.420 -16.040 -37.024 1.00 54.91 123 ARG A O 1
ATOM 1069 N N . SER A 1 124 ? 12.504 -16.874 -37.014 1.00 51.03 124 SER A N 1
ATOM 1070 C CA . SER A 1 124 ? 12.470 -17.359 -38.395 1.00 51.03 124 SER A CA 1
ATOM 1071 C C . SER A 1 124 ? 11.560 -18.588 -38.419 1.00 51.03 124 SER A C 1
ATOM 1073 O O . SER A 1 124 ? 11.726 -19.512 -37.623 1.00 51.03 124 SER A O 1
ATOM 1075 N N . LYS A 1 125 ? 10.513 -18.502 -39.241 1.00 52.19 125 LYS A N 1
ATOM 1076 C CA . LYS A 1 125 ? 9.490 -19.535 -39.444 1.00 52.19 125 LYS A CA 1
ATOM 1077 C C . LYS A 1 125 ? 10.134 -20.889 -39.814 1.00 52.19 125 LYS A C 1
ATOM 1079 O O . LYS A 1 125 ? 11.224 -20.859 -40.385 1.00 52.19 125 LYS A O 1
ATOM 1084 N N . PRO A 1 126 ? 9.480 -22.033 -39.527 1.00 56.97 126 PRO A N 1
ATOM 1085 C CA . PRO A 1 126 ? 9.731 -23.244 -40.305 1.00 56.97 126 PRO A CA 1
ATOM 1086 C C . PRO A 1 126 ? 9.378 -23.018 -41.781 1.00 56.97 126 PRO A C 1
ATOM 1088 O O . PRO A 1 126 ? 8.466 -22.195 -42.051 1.00 56.97 126 PRO A O 1
#